Protein AF-0000000071925467 (afdb_homodimer)

Structure (mmCIF, N/CA/C/O backbone):
data_AF-0000000071925467-model_v1
#
loop_
_entity.id
_entity.type
_entity.pdbx_description
1 polymer 'Protein SlyX homolog'
#
loop_
_atom_site.group_PDB
_atom_site.id
_atom_site.type_symbol
_atom_site.label_atom_id
_atom_site.label_alt_id
_atom_site.label_comp_id
_atom_site.label_asym_id
_atom_site.label_entity_id
_atom_site.label_seq_id
_atom_site.pdbx_PDB_ins_code
_atom_site.Cartn_x
_atom_site.Cartn_y
_atom_site.Cartn_z
_atom_site.occupancy
_atom_site.B_iso_or_equiv
_atom_site.auth_seq_id
_atom_site.auth_comp_id
_atom_site.auth_asym_id
_atom_site.auth_atom_id
_atom_site.pdbx_PDB_mo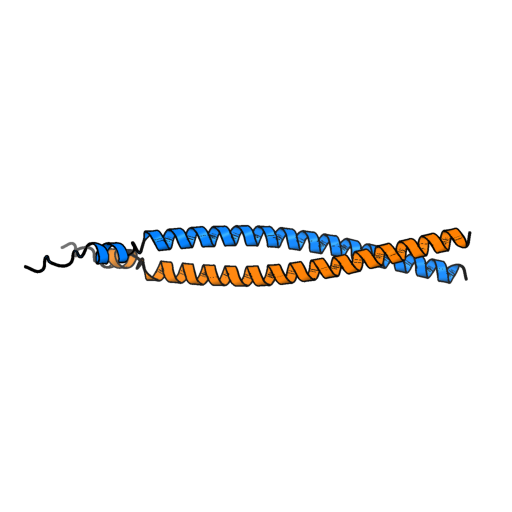del_num
ATOM 1 N N . MET A 1 1 ? -0.005 -38.406 -26.703 1 64.56 1 MET A N 1
ATOM 2 C CA . MET A 1 1 ? -0.489 -38.25 -25.328 1 64.56 1 MET A CA 1
ATOM 3 C C . MET A 1 1 ? 0.599 -37.656 -24.438 1 64.56 1 MET A C 1
ATOM 5 O O . MET A 1 1 ? 0.356 -36.688 -23.719 1 64.56 1 MET A O 1
ATOM 9 N N . SER A 1 2 ? 1.907 -37.938 -24.75 1 84.75 2 SER A N 1
ATOM 10 C CA . SER A 1 2 ? 3.037 -37.562 -23.922 1 84.75 2 SER A CA 1
ATOM 11 C C . SER A 1 2 ? 3.42 -36.094 -24.141 1 84.75 2 SER A C 1
ATOM 13 O O . SER A 1 2 ? 3.688 -35.344 -23.188 1 84.75 2 SER A O 1
ATOM 15 N N . GLN A 1 3 ? 3.229 -35.656 -25.453 1 87.44 3 GLN A N 1
ATOM 16 C CA . GLN A 1 3 ? 3.623 -34.281 -25.797 1 87.44 3 GLN A CA 1
ATOM 17 C C . GLN A 1 3 ? 2.633 -33.25 -25.234 1 87.44 3 GLN A C 1
ATOM 19 O O . GLN A 1 3 ? 3.031 -32.219 -24.719 1 87.44 3 GLN A O 1
ATOM 24 N N . GLN A 1 4 ? 1.37 -33.625 -25.281 1 87.94 4 GLN A N 1
ATOM 25 C CA . GLN A 1 4 ? 0.311 -32.75 -24.781 1 87.94 4 GLN A CA 1
ATOM 26 C C . GLN A 1 4 ? 0.436 -32.562 -23.266 1 87.94 4 GLN A C 1
ATOM 28 O O . GLN A 1 4 ? 0.252 -31.438 -22.781 1 87.94 4 GLN A O 1
ATOM 33 N N . LEU A 1 5 ? 0.732 -33.562 -22.562 1 87.62 5 LEU A N 1
ATOM 34 C CA . LEU A 1 5 ? 0.89 -33.5 -21.109 1 87.62 5 LEU A CA 1
ATOM 35 C C . LEU A 1 5 ? 2.098 -32.656 -20.734 1 87.62 5 LEU A C 1
ATOM 37 O O . LEU A 1 5 ? 2.041 -31.891 -19.766 1 87.62 5 LEU A O 1
ATOM 41 N N . ASN A 1 6 ? 3.109 -32.875 -21.5 1 89.62 6 ASN A N 1
ATOM 42 C CA . ASN A 1 6 ? 4.316 -32.094 -21.266 1 89.62 6 ASN A CA 1
ATOM 43 C C . ASN A 1 6 ? 4.074 -30.594 -21.516 1 89.62 6 ASN A C 1
ATOM 45 O O . ASN A 1 6 ? 4.586 -29.75 -20.781 1 89.62 6 ASN A O 1
ATOM 49 N N . ASP A 1 7 ? 3.332 -30.312 -22.531 1 93.06 7 ASP A N 1
ATOM 50 C CA . ASP A 1 7 ? 2.982 -28.922 -22.844 1 93.06 7 ASP A CA 1
ATOM 51 C C . ASP A 1 7 ? 2.156 -28.297 -21.719 1 93.06 7 ASP A C 1
ATOM 53 O O . ASP A 1 7 ? 2.357 -27.141 -21.375 1 93.06 7 ASP A O 1
ATOM 57 N N . ARG A 1 8 ? 1.246 -29.047 -21.203 1 93.44 8 ARG A N 1
ATOM 58 C CA . ARG A 1 8 ? 0.403 -28.578 -20.109 1 93.44 8 ARG A CA 1
ATOM 59 C C . ARG A 1 8 ? 1.232 -28.312 -18.859 1 93.44 8 ARG A C 1
ATOM 61 O O . ARG A 1 8 ? 1.016 -27.312 -18.172 1 93.44 8 ARG A O 1
ATOM 68 N N . LEU A 1 9 ? 2.137 -29.172 -18.609 1 93.94 9 LEU A N 1
ATOM 69 C CA . LEU A 1 9 ? 3.033 -29.031 -17.469 1 93.94 9 LEU A CA 1
ATOM 70 C C . LEU A 1 9 ? 3.873 -27.766 -17.594 1 93.94 9 LEU A C 1
ATOM 72 O O . LEU A 1 9 ? 4.02 -27 -16.641 1 93.94 9 LEU A O 1
ATOM 76 N N . GLU A 1 10 ? 4.41 -27.531 -18.734 1 95.12 10 GLU A N 1
ATOM 77 C CA . GLU A 1 10 ? 5.234 -26.359 -19.016 1 95.12 10 GLU A CA 1
ATOM 78 C C . GLU A 1 10 ? 4.434 -25.078 -18.859 1 95.12 10 GLU A C 1
ATOM 80 O O . GLU A 1 10 ? 4.93 -24.094 -18.297 1 95.12 10 GLU A O 1
ATOM 85 N N . THR A 1 11 ? 3.25 -25.203 -19.297 1 97.19 11 THR A N 1
ATOM 86 C CA . THR A 1 11 ? 2.369 -24.047 -19.188 1 97.19 11 THR A CA 1
ATOM 87 C C . THR A 1 11 ? 2.064 -23.719 -17.734 1 97.19 11 THR A C 1
ATOM 89 O O . THR A 1 11 ? 2.15 -22.562 -17.312 1 97.19 11 THR A O 1
ATOM 92 N N . LEU A 1 12 ? 1.716 -24.734 -16.938 1 97.75 12 LEU A N 1
ATOM 93 C CA . LEU A 1 12 ? 1.417 -24.547 -15.523 1 97.75 12 LEU A CA 1
ATOM 94 C C . LEU A 1 12 ? 2.629 -24 -14.773 1 97.75 12 LEU A C 1
ATOM 96 O O . LEU A 1 12 ? 2.492 -23.125 -13.922 1 97.75 12 LEU A O 1
ATOM 100 N N . GLU A 1 13 ? 3.756 -24.469 -15.078 1 97.81 13 GLU A N 1
ATOM 101 C CA . GLU A 1 13 ? 4.988 -24.016 -14.438 1 97.81 13 GLU A CA 1
ATOM 102 C C . GLU A 1 13 ? 5.273 -22.547 -14.758 1 97.81 13 GLU A C 1
ATOM 104 O O . GLU A 1 13 ? 5.676 -21.781 -13.875 1 97.81 13 GLU A O 1
ATOM 109 N N . SER A 1 14 ? 5.082 -22.172 -15.969 1 98.5 14 SER A N 1
ATOM 110 C CA . SER A 1 14 ? 5.289 -20.797 -16.391 1 98.5 14 SER A CA 1
ATOM 111 C C . SER A 1 14 ? 4.309 -19.859 -15.695 1 98.5 14 SER A C 1
ATOM 113 O O . SER A 1 14 ? 4.703 -18.812 -15.18 1 98.5 14 SER A O 1
ATOM 115 N N . ARG A 1 15 ? 3.029 -20.25 -15.648 1 98.56 15 ARG A N 1
ATOM 116 C CA . ARG A 1 15 ? 2.004 -19.453 -14.992 1 98.56 15 ARG A CA 1
ATOM 117 C C . ARG A 1 15 ? 2.297 -19.297 -13.508 1 98.56 15 ARG A C 1
ATOM 119 O O . ARG A 1 15 ? 2.107 -18.219 -12.938 1 98.56 15 ARG A O 1
ATOM 126 N N . LEU A 1 16 ? 2.723 -20.312 -12.945 1 98.62 16 LEU A N 1
ATOM 127 C CA . LEU A 1 16 ? 3.068 -20.281 -11.523 1 98.62 16 LEU A CA 1
ATOM 128 C C . LEU A 1 16 ? 4.254 -19.359 -11.281 1 98.62 16 LEU A C 1
ATOM 130 O O . LEU A 1 16 ? 4.242 -18.562 -10.336 1 98.62 16 LEU A O 1
ATOM 134 N N . ALA A 1 17 ? 5.25 -19.469 -12.109 1 98.69 17 ALA A N 1
ATOM 135 C CA . ALA A 1 17 ? 6.422 -18.609 -11.977 1 98.69 17 ALA A CA 1
ATOM 136 C C . ALA A 1 17 ? 6.039 -17.125 -12.07 1 98.69 17 ALA A C 1
ATOM 138 O O . ALA A 1 17 ? 6.512 -16.312 -11.281 1 98.69 17 ALA A O 1
ATOM 139 N N . PHE A 1 18 ? 5.238 -16.828 -12.969 1 98.75 18 PHE A N 1
ATOM 140 C CA . PHE A 1 18 ? 4.781 -15.453 -13.156 1 98.75 18 PHE A CA 1
ATOM 141 C C . PHE A 1 18 ? 3.982 -14.984 -11.945 1 98.75 18 PHE A C 1
ATOM 143 O O . PHE A 1 18 ? 4.18 -13.867 -11.453 1 98.75 18 PHE A O 1
ATOM 150 N N . ALA A 1 19 ? 3.098 -15.805 -11.484 1 98.75 19 ALA A N 1
ATOM 151 C CA . ALA A 1 19 ? 2.268 -15.469 -10.328 1 98.75 19 ALA A CA 1
ATOM 152 C C . ALA A 1 1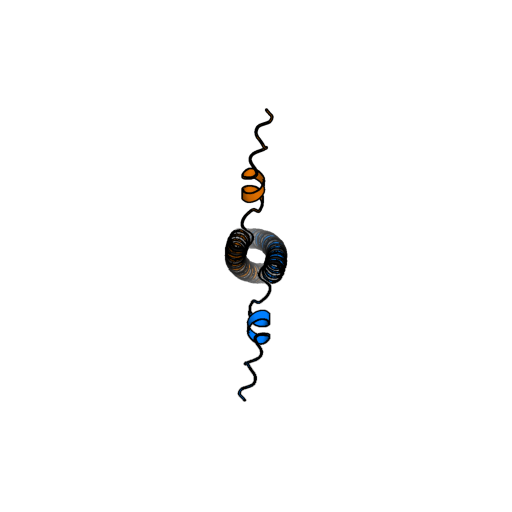9 ? 3.121 -15.25 -9.086 1 98.75 19 ALA A C 1
ATOM 154 O O . ALA A 1 19 ? 2.895 -14.297 -8.336 1 98.75 19 ALA A O 1
ATOM 155 N N . GLU A 1 20 ? 4.086 -16.031 -8.938 1 98.62 20 GLU A N 1
ATOM 156 C CA . GLU A 1 20 ? 4.969 -15.914 -7.781 1 98.62 20 GLU A CA 1
ATOM 157 C C . GLU A 1 20 ? 5.812 -14.648 -7.863 1 98.62 20 GLU A C 1
ATOM 159 O O . GLU A 1 20 ? 6.059 -13.992 -6.848 1 98.62 20 GLU A O 1
ATOM 164 N N . TYR A 1 21 ? 6.227 -14.328 -9 1 98.88 21 TYR A N 1
ATOM 165 C CA . TYR A 1 21 ? 6.934 -13.07 -9.219 1 98.88 21 TYR A CA 1
ATOM 166 C C . TYR A 1 21 ? 6.039 -11.883 -8.898 1 98.88 21 TYR A C 1
ATOM 168 O O . TYR A 1 21 ? 6.48 -10.922 -8.258 1 98.88 21 TYR A O 1
ATOM 176 N N . THR A 1 22 ? 4.832 -11.93 -9.344 1 98.88 22 THR A N 1
ATOM 177 C CA . THR A 1 22 ? 3.859 -10.867 -9.094 1 98.88 22 THR A CA 1
ATOM 178 C C . THR A 1 22 ? 3.604 -10.711 -7.602 1 98.88 22 THR A C 1
ATOM 180 O O . THR A 1 22 ? 3.502 -9.586 -7.098 1 98.88 22 THR A O 1
ATOM 183 N N . VAL A 1 23 ? 3.436 -11.844 -6.918 1 98.88 23 VAL A N 1
ATOM 184 C CA . VAL A 1 23 ? 3.26 -11.828 -5.473 1 98.88 23 VAL A CA 1
ATOM 185 C C . VAL A 1 23 ? 4.41 -11.062 -4.816 1 98.88 23 VAL A C 1
ATOM 187 O O . VAL A 1 23 ? 4.188 -10.227 -3.939 1 98.88 23 VAL A O 1
ATOM 190 N N . GLU A 1 24 ? 5.602 -11.297 -5.273 1 98.75 24 GLU A N 1
ATOM 191 C CA . GLU A 1 24 ? 6.777 -10.625 -4.727 1 98.75 24 GLU A CA 1
ATOM 192 C C . GLU A 1 24 ? 6.727 -9.125 -4.984 1 98.75 24 GLU A C 1
ATOM 194 O O . GLU A 1 24 ? 6.988 -8.328 -4.082 1 98.75 24 GLU A O 1
ATOM 199 N N . GLN A 1 25 ? 6.375 -8.766 -6.109 1 98.88 25 GLN A N 1
ATOM 200 C CA . GLN A 1 25 ? 6.281 -7.352 -6.473 1 98.88 25 GLN A CA 1
ATOM 201 C C . GLN A 1 25 ? 5.215 -6.641 -5.641 1 98.88 25 GLN A C 1
ATOM 203 O O . GLN A 1 25 ? 5.441 -5.539 -5.141 1 98.88 25 GLN A O 1
ATOM 208 N N . LEU A 1 26 ? 4.141 -7.297 -5.527 1 98.88 26 LEU A N 1
ATOM 209 C CA . LEU A 1 26 ? 3.045 -6.715 -4.766 1 98.88 26 LEU A CA 1
ATOM 210 C C . LEU A 1 26 ? 3.4 -6.625 -3.285 1 98.88 26 LEU A C 1
ATOM 212 O O . LEU A 1 26 ? 3.039 -5.656 -2.613 1 98.88 26 LEU A O 1
ATOM 216 N N . ASN A 1 27 ? 4.074 -7.598 -2.812 1 98.88 27 ASN A N 1
ATOM 217 C CA . ASN A 1 27 ? 4.559 -7.547 -1.437 1 98.88 27 ASN A CA 1
ATOM 218 C C . ASN A 1 27 ? 5.484 -6.359 -1.21 1 98.88 27 ASN A C 1
ATOM 220 O O . ASN A 1 27 ? 5.387 -5.672 -0.191 1 98.88 27 ASN A O 1
ATOM 224 N N . ASP A 1 28 ? 6.355 -6.094 -2.072 1 98.88 28 ASP A N 1
ATOM 225 C CA . ASP A 1 28 ? 7.25 -4.941 -2.006 1 98.88 28 ASP A CA 1
ATOM 226 C C . ASP A 1 28 ? 6.461 -3.633 -2 1 98.88 28 ASP A C 1
ATOM 228 O O . ASP A 1 28 ? 6.781 -2.711 -1.247 1 98.88 28 ASP A O 1
ATOM 232 N N . GLU A 1 29 ? 5.48 -3.568 -2.812 1 98.88 29 GLU A N 1
ATOM 233 C CA . GLU A 1 29 ? 4.637 -2.381 -2.908 1 98.88 29 GLU A CA 1
ATOM 234 C C . GLU A 1 29 ? 3.871 -2.141 -1.609 1 98.88 29 GLU A C 1
ATOM 236 O O . GLU A 1 29 ? 3.811 -1.012 -1.119 1 98.88 29 GLU A O 1
ATOM 241 N N . VAL A 1 30 ? 3.305 -3.178 -1.056 1 98.94 30 VAL A N 1
ATOM 242 C CA . VAL A 1 30 ? 2.58 -3.086 0.207 1 98.94 30 VAL A CA 1
ATOM 243 C C . VAL A 1 30 ? 3.508 -2.564 1.301 1 98.94 30 VAL A C 1
ATOM 245 O O . VAL A 1 30 ? 3.119 -1.705 2.096 1 98.94 30 VAL A O 1
ATOM 248 N N . THR A 1 31 ? 4.711 -3.037 1.308 1 98.88 31 THR A N 1
ATOM 249 C CA . THR A 1 31 ? 5.695 -2.633 2.305 1 98.88 31 THR A CA 1
ATOM 250 C C . THR A 1 31 ? 6.074 -1.165 2.125 1 98.88 31 THR A C 1
ATOM 252 O O . THR A 1 31 ? 6.133 -0.409 3.096 1 98.88 31 THR A O 1
ATOM 255 N N . THR A 1 32 ? 6.297 -0.763 0.921 1 98.88 32 THR A N 1
ATOM 256 C CA . THR A 1 32 ? 6.676 0.608 0.598 1 98.88 32 THR A CA 1
ATOM 257 C C . THR A 1 32 ? 5.559 1.578 0.969 1 98.88 32 THR A C 1
ATOM 259 O O . THR A 1 32 ? 5.801 2.584 1.64 1 98.88 32 THR A O 1
ATOM 262 N N . GLN A 1 33 ? 4.371 1.2 0.572 1 98.88 33 GLN A N 1
ATOM 263 C CA . GLN A 1 33 ? 3.223 2.035 0.908 1 98.88 33 GLN A CA 1
ATOM 264 C C . GLN A 1 33 ? 3 2.082 2.418 1 98.88 33 GLN A C 1
ATOM 266 O O . GLN A 1 33 ? 2.645 3.127 2.965 1 98.88 33 GLN A O 1
ATOM 271 N N . GLY A 1 34 ? 3.213 0.964 3.049 1 98.88 34 GLY A N 1
ATOM 272 C CA . GLY A 1 34 ? 3.115 0.927 4.5 1 98.88 34 GLY A CA 1
ATOM 273 C C . GLY A 1 34 ? 4.062 1.894 5.188 1 98.88 34 GLY A C 1
ATOM 274 O O . GLY A 1 34 ? 3.674 2.586 6.129 1 98.88 34 GLY A O 1
ATOM 275 N N . ARG A 1 35 ? 5.234 2.023 4.723 1 98.88 35 ARG A N 1
ATOM 276 C CA . ARG A 1 35 ? 6.219 2.953 5.266 1 98.88 35 ARG A CA 1
ATOM 277 C C . ARG A 1 35 ? 5.805 4.398 5.02 1 98.88 35 ARG A C 1
ATOM 279 O O . ARG A 1 35 ? 5.957 5.254 5.895 1 98.88 35 ARG A O 1
ATOM 286 N N . GLU A 1 36 ? 5.316 4.59 3.861 1 98.88 36 GLU A N 1
ATOM 287 C CA . GLU A 1 36 ? 4.848 5.93 3.52 1 98.88 36 GLU A CA 1
ATOM 288 C C . GLU A 1 36 ? 3.674 6.348 4.402 1 98.88 36 GLU A C 1
ATOM 290 O O . GLU A 1 36 ? 3.6 7.492 4.848 1 98.88 36 GLU A O 1
ATOM 295 N N . LEU A 1 37 ? 2.787 5.465 4.617 1 98.88 37 LEU A N 1
ATOM 296 C CA . LEU A 1 37 ? 1.642 5.711 5.488 1 98.88 37 LEU A CA 1
ATOM 297 C C . LEU A 1 37 ? 2.1 6.109 6.887 1 98.88 37 LEU A C 1
ATOM 299 O O . LEU A 1 37 ? 1.603 7.09 7.449 1 98.88 37 LEU A O 1
ATOM 303 N N . ASP A 1 38 ? 3.08 5.383 7.336 1 98.81 38 ASP A N 1
ATOM 304 C CA . ASP A 1 38 ? 3.609 5.668 8.664 1 98.81 38 ASP A CA 1
ATOM 305 C C . ASP A 1 38 ? 4.223 7.066 8.727 1 98.81 38 ASP A C 1
ATOM 307 O O . ASP A 1 38 ? 4.016 7.801 9.688 1 98.81 38 ASP A O 1
ATOM 311 N N . ARG A 1 39 ? 4.91 7.398 7.738 1 98.88 39 ARG A N 1
ATOM 312 C CA . ARG A 1 39 ? 5.562 8.703 7.656 1 98.88 39 ARG A CA 1
ATOM 313 C C . ARG A 1 39 ? 4.531 9.828 7.625 1 98.88 39 ARG A C 1
ATOM 315 O O . ARG A 1 39 ? 4.68 10.828 8.328 1 98.88 39 ARG A O 1
ATOM 322 N N . LEU A 1 40 ? 3.52 9.648 6.895 1 98.88 40 LEU A N 1
ATOM 323 C CA . LEU A 1 40 ? 2.504 10.68 6.746 1 98.88 40 LEU A CA 1
ATOM 324 C C . LEU A 1 40 ? 1.696 10.836 8.031 1 98.88 40 LEU A C 1
ATOM 326 O O . LEU A 1 40 ? 1.338 11.953 8.414 1 98.88 40 LEU A O 1
ATOM 330 N N . LYS A 1 41 ? 1.457 9.758 8.703 1 98.88 41 LYS A N 1
ATOM 331 C CA . LYS A 1 41 ? 0.752 9.812 9.977 1 98.88 41 LYS A CA 1
ATOM 332 C C . LYS A 1 41 ? 1.559 10.586 11.023 1 98.88 41 LYS A C 1
ATOM 334 O O . LYS A 1 41 ? 0.999 11.367 11.789 1 98.88 41 LYS A O 1
ATOM 339 N N . HIS A 1 42 ? 2.818 10.383 10.984 1 98.81 42 HIS A N 1
ATOM 340 C CA . HIS A 1 42 ? 3.703 11.125 11.883 1 98.81 42 HIS A CA 1
ATOM 341 C C . HIS A 1 42 ? 3.703 12.609 11.547 1 98.81 42 HIS A C 1
ATOM 343 O O . HIS A 1 42 ? 3.639 13.453 12.453 1 98.81 42 HIS A O 1
ATOM 349 N N . GLN A 1 43 ? 3.74 12.898 10.312 1 98.81 43 GLN A N 1
ATOM 350 C CA . GLN A 1 43 ? 3.717 14.289 9.859 1 98.81 43 GLN A CA 1
ATOM 351 C C . GLN A 1 43 ? 2.422 14.984 10.281 1 98.81 43 GLN A C 1
ATOM 353 O O . GLN A 1 43 ? 2.441 16.141 10.711 1 98.81 43 GLN A O 1
ATOM 358 N N . ILE A 1 44 ? 1.352 14.297 10.148 1 98.81 44 ILE A N 1
ATOM 359 C CA . ILE A 1 44 ? 0.057 14.844 10.547 1 98.81 44 ILE A CA 1
ATOM 360 C C . ILE A 1 44 ? 0.064 15.156 12.039 1 98.81 44 ILE A C 1
ATOM 362 O O . ILE A 1 44 ? -0.375 16.234 12.461 1 98.81 44 ILE A O 1
ATOM 366 N N . GLN A 1 45 ? 0.646 14.258 12.758 1 98.62 45 GLN A N 1
ATOM 367 C CA . GLN A 1 45 ? 0.713 14.461 14.203 1 98.62 45 GLN A CA 1
ATOM 368 C C . GLN A 1 45 ? 1.547 15.688 14.547 1 98.62 45 GLN A C 1
ATOM 370 O O . GLN A 1 45 ? 1.167 16.484 15.414 1 98.62 45 GLN A O 1
ATOM 375 N N . LEU A 1 46 ? 2.615 15.875 13.914 1 98.38 46 LEU A N 1
ATOM 376 C CA . LEU A 1 46 ? 3.469 17.031 14.125 1 98.38 46 LEU A CA 1
ATOM 377 C C . LEU A 1 46 ? 2.73 18.328 13.773 1 98.38 46 LEU A C 1
ATOM 379 O O . LEU A 1 46 ? 2.826 19.312 14.5 1 98.38 46 LEU A O 1
ATOM 383 N N . LEU A 1 47 ? 1.94 18.312 12.742 1 97.56 47 LEU A N 1
ATOM 384 C CA . LEU A 1 47 ? 1.194 19.484 12.297 1 97.56 47 LEU A CA 1
ATOM 385 C C . LEU A 1 47 ? 0.063 19.797 13.273 1 97.56 47 LEU A C 1
ATOM 387 O O . LEU A 1 47 ? -0.193 20.969 13.57 1 97.56 47 LEU A O 1
ATOM 391 N N . VAL A 1 48 ? -0.517 18.734 13.695 1 96.69 48 VAL A N 1
ATOM 392 C CA . VAL A 1 48 ? -1.59 18.906 14.664 1 96.69 48 VAL A CA 1
ATOM 393 C C . VAL A 1 48 ? -1.029 19.516 15.953 1 96.69 48 VAL A C 1
ATOM 395 O O . VAL A 1 48 ? -1.6 20.469 16.5 1 96.69 48 VAL A O 1
ATOM 398 N N . ASP A 1 49 ? 0.104 19.078 16.422 1 95.88 49 ASP A N 1
ATOM 399 C CA . ASP A 1 49 ? 0.77 19.578 17.609 1 95.88 49 ASP A CA 1
ATOM 400 C C . ASP A 1 49 ? 1.161 21.047 17.453 1 95.88 49 ASP A C 1
ATOM 402 O O . ASP A 1 49 ? 0.972 21.859 18.359 1 95.88 49 ASP A O 1
ATOM 406 N N . LYS A 1 50 ? 1.635 21.391 16.328 1 94.94 50 LYS A N 1
ATOM 407 C CA . LYS A 1 50 ? 2.025 22.766 16.031 1 94.94 50 LYS A CA 1
ATOM 408 C C . LYS A 1 50 ? 0.812 23.688 16.016 1 94.94 50 LYS A C 1
ATOM 410 O O . LYS A 1 50 ? 0.856 24.781 16.562 1 94.94 50 LYS A O 1
ATOM 415 N N . LEU A 1 51 ? -0.216 23.281 15.406 1 90.81 51 LEU A N 1
ATOM 416 C CA . LEU A 1 51 ? -1.443 24.078 15.336 1 90.81 51 LEU A CA 1
ATOM 417 C C . LEU A 1 51 ? -2.016 24.312 16.734 1 90.81 51 LEU A C 1
ATOM 419 O O . LEU A 1 51 ? -2.49 25.406 17.031 1 90.81 51 LEU A O 1
ATOM 423 N N . GLN A 1 52 ? -1.908 23.344 17.531 1 89.75 52 GLN A N 1
ATOM 424 C CA . GLN A 1 52 ? -2.41 23.453 18.906 1 89.75 52 GLN A CA 1
ATOM 425 C C . GLN A 1 52 ? -1.561 24.406 19.734 1 89.75 52 GLN A C 1
ATOM 427 O O . GLN A 1 52 ? -2.07 25.078 20.641 1 89.75 52 GLN A O 1
ATOM 432 N N . SER A 1 53 ? -0.296 24.625 19.406 1 87.56 53 SER A N 1
ATOM 433 C CA . SER A 1 53 ? 0.622 25.484 20.141 1 87.56 53 SER A CA 1
ATOM 434 C C . SER A 1 53 ? 0.429 26.953 19.766 1 87.56 53 SER A C 1
ATOM 436 O O . SER A 1 53 ? 0.652 27.844 20.578 1 87.56 53 SER A O 1
ATOM 438 N N . VAL A 1 54 ? 0.098 27.406 18.562 1 82 54 VAL A N 1
ATOM 439 C CA . VAL A 1 54 ? -0.079 28.766 18.078 1 82 54 VAL A CA 1
ATOM 440 C C . VAL A 1 54 ? -1.483 29.266 18.422 1 82 54 VAL A C 1
ATOM 442 O O . VAL A 1 54 ? -1.715 30.469 18.547 1 82 54 VAL A O 1
ATOM 445 N N . GLN A 1 55 ? -2.434 28.641 18.359 1 65.75 55 GLN A N 1
ATOM 446 C CA . GLN A 1 55 ? -3.785 29.031 18.734 1 65.75 55 GLN A CA 1
ATOM 447 C C . GLN A 1 55 ? -4.09 28.609 20.172 1 65.75 55 GLN A C 1
ATOM 449 O O . GLN A 1 55 ? -4.805 27.641 20.406 1 65.75 55 GLN A O 1
ATOM 454 N N . PRO A 1 56 ? -3.273 29.219 21.109 1 58.34 56 PRO A N 1
ATOM 455 C CA . PRO A 1 56 ? -3.643 28.797 22.469 1 58.34 56 PRO A CA 1
ATOM 456 C C . PRO A 1 56 ? -5.148 28.844 22.703 1 58.34 56 PRO A C 1
ATOM 458 O O . PRO A 1 56 ? -5.855 29.625 22.062 1 58.34 56 PRO A O 1
ATOM 461 N N . SER A 1 57 ? -5.781 27.812 22.953 1 55.47 57 SER A N 1
ATOM 462 C CA . SER A 1 57 ? -7.199 27.719 23.281 1 55.47 57 SER A CA 1
ATOM 463 C C . SER A 1 57 ? -7.719 29.016 23.891 1 55.47 57 SER A C 1
ATOM 465 O O . SER A 1 57 ? -7.188 29.484 24.891 1 55.47 57 SER A O 1
ATOM 467 N N . GLN A 1 58 ? -8.219 30.016 23.125 1 49.25 58 GLN A N 1
ATOM 468 C CA . GLN A 1 58 ? -9.148 31 23.656 1 49.25 58 GLN A CA 1
ATOM 469 C C . GLN A 1 58 ? -10.094 30.375 24.672 1 49.25 58 GLN A C 1
ATOM 471 O O . GLN A 1 58 ? -10.938 31.047 25.266 1 49.25 58 GLN A O 1
ATOM 476 N N . ILE A 1 59 ? -10.219 29.156 24.781 1 49.16 59 ILE A N 1
ATOM 477 C CA . ILE A 1 59 ? -11.117 28.594 25.781 1 49.16 59 ILE A CA 1
ATOM 478 C C . ILE A 1 59 ? -10.578 28.891 27.172 1 49.16 59 ILE A C 1
ATOM 480 O O . ILE A 1 59 ? -11.352 29.062 28.125 1 49.16 59 ILE A O 1
ATOM 484 N N . ALA A 1 60 ? -9.344 28.891 27.422 1 49.75 60 ALA A N 1
ATOM 485 C CA . ALA A 1 60 ? -8.859 29.281 28.734 1 49.75 60 ALA A CA 1
ATOM 486 C C . ALA A 1 60 ? -9.062 30.781 28.984 1 49.75 60 ALA A C 1
ATOM 488 O O . ALA A 1 60 ? -9.242 31.203 30.125 1 49.75 60 ALA A O 1
ATOM 489 N N . SER A 1 61 ? -9.07 31.547 28.031 1 48.94 61 SER A N 1
ATOM 490 C CA . SER A 1 61 ? -9.312 32.969 28.266 1 48.94 61 SER A CA 1
ATOM 491 C C . SER A 1 61 ? -10.773 33.219 28.609 1 48.94 61 SER A C 1
ATOM 493 O O . SER A 1 61 ? -11.094 34.188 29.297 1 48.94 61 SER A O 1
ATOM 495 N N . MET A 1 62 ? -11.719 32.469 27.969 1 49.22 62 MET A N 1
ATOM 496 C CA . MET A 1 62 ? -13.109 32.719 28.344 1 49.22 62 MET A CA 1
ATOM 497 C C . MET A 1 62 ? -13.398 32.156 29.734 1 49.22 62 MET A C 1
ATOM 499 O O . MET A 1 62 ? -14.406 32.5 30.359 1 49.22 62 MET A O 1
ATOM 503 N N . ALA A 1 63 ? -12.727 31.109 30.156 1 50.25 63 ALA A N 1
ATOM 504 C CA . ALA A 1 63 ? -12.969 30.594 31.516 1 50.25 63 ALA A CA 1
ATOM 505 C C . ALA A 1 63 ? -12.445 31.562 32.562 1 50.25 63 ALA A C 1
ATOM 507 O O . ALA A 1 63 ? -12.891 31.547 33.719 1 50.25 63 ALA A O 1
ATOM 508 N N . GLU A 1 64 ? -11.398 32.219 32.219 1 49.22 64 GLU A N 1
ATOM 509 C CA . GLU A 1 64 ? -10.891 33.156 33.219 1 49.22 64 GLU A CA 1
ATOM 510 C C . GLU A 1 64 ? -11.797 34.375 33.312 1 49.22 64 GLU A C 1
ATOM 512 O O . GLU A 1 64 ? -11.562 35.281 34.125 1 49.22 64 GLU A O 1
ATOM 517 N N . GLU A 1 65 ? -12.648 34.469 32.312 1 50.44 65 GLU A N 1
ATOM 518 C CA . GLU A 1 65 ? -13.555 35.594 32.625 1 50.44 65 GLU A CA 1
ATOM 519 C C . GLU A 1 65 ? -14.508 35.188 33.781 1 50.44 65 GLU A C 1
ATOM 521 O O . GLU A 1 65 ? -15.359 34.312 33.594 1 50.44 65 GLU A O 1
ATOM 526 N N . THR A 1 66 ? -14.008 35.094 35 1 53.28 66 THR A N 1
ATOM 527 C CA . THR A 1 66 ? -14.758 34.969 36.219 1 53.28 66 THR A CA 1
ATOM 528 C C . THR A 1 66 ? -16.031 35.812 36.188 1 53.28 66 THR A C 1
ATOM 530 O O . THR A 1 66 ? -15.977 37 35.875 1 53.28 66 THR A O 1
ATOM 533 N N . PRO A 1 67 ? -17.188 35.25 36.062 1 54.12 67 PRO A N 1
ATOM 534 C CA . PRO A 1 67 ? -18.406 36.062 36.156 1 54.12 67 PRO A CA 1
ATOM 535 C C . PRO A 1 67 ? -18.344 37.062 37.312 1 54.12 67 PRO A C 1
ATOM 537 O O . PRO A 1 67 ? -17.672 36.812 38.312 1 54.12 67 PRO A O 1
ATOM 540 N N . PRO A 1 68 ? -18.5 38.406 36.969 1 51.72 68 PRO A N 1
ATOM 541 C CA . PRO A 1 68 ? -18.469 39.375 38.062 1 51.72 68 PRO A CA 1
ATOM 542 C C . PRO A 1 68 ? -19.328 38.969 39.25 1 51.72 68 PRO A C 1
ATOM 544 O O . PRO A 1 68 ? -20.297 38.219 39.094 1 51.72 68 PRO A O 1
ATOM 547 N N . PRO A 1 69 ? -18.828 38.906 40.406 1 47.12 69 PRO A N 1
ATOM 548 C CA . PRO A 1 69 ? -19.578 38.562 41.625 1 47.12 69 PRO A CA 1
ATOM 549 C C . PRO A 1 69 ? -20.891 39.312 41.75 1 47.12 69 PRO A C 1
ATOM 551 O O . PRO A 1 69 ? -20.984 40.5 41.344 1 47.12 69 PRO A O 1
ATOM 554 N N . HIS A 1 70 ? -21.922 38.719 41.25 1 56.19 70 HIS A N 1
ATOM 555 C CA . HIS A 1 70 ? -23.203 39.375 41.438 1 56.19 70 HIS A CA 1
ATOM 556 C C . HIS A 1 70 ? -23.391 39.812 42.906 1 56.19 70 HIS A C 1
ATOM 558 O O . HIS A 1 70 ? -23.375 39 43.812 1 56.19 70 HIS A O 1
ATOM 564 N N . TYR A 1 71 ? -23.219 41.062 43.406 1 38.97 71 TYR A N 1
ATOM 565 C CA . TYR A 1 71 ? -23.734 41.594 44.656 1 38.97 71 TYR A CA 1
ATOM 566 C C . TYR A 1 71 ? -25.25 41.75 44.594 1 38.97 71 TYR A C 1
ATOM 568 O O . TYR A 1 71 ? -25.812 41.969 43.531 1 38.97 71 TYR A O 1
ATOM 576 N N . MET B 1 1 ? 4.305 -44.5 -14.008 1 64.25 1 MET B N 1
ATOM 577 C CA . MET B 1 1 ? 4.711 -43.25 -14.664 1 64.25 1 MET B CA 1
ATOM 578 C C . MET B 1 1 ? 3.537 -42.281 -14.781 1 64.25 1 MET B C 1
ATOM 580 O O . MET B 1 1 ? 3.666 -41.125 -14.445 1 64.25 1 MET B O 1
ATOM 584 N N . SER B 1 2 ? 2.26 -42.812 -14.867 1 84.75 2 SER B N 1
ATOM 585 C CA . SER B 1 2 ? 1.062 -42.031 -15.117 1 84.75 2 SER B CA 1
ATOM 586 C C . SER B 1 2 ? 0.569 -41.375 -13.836 1 84.75 2 SER B C 1
ATOM 588 O O . SER B 1 2 ? 0.204 -40.188 -13.844 1 84.75 2 SER B O 1
ATOM 590 N N . GLN B 1 3 ? 0.775 -42.094 -12.68 1 87.25 3 GLN B N 1
ATOM 591 C CA . GLN B 1 3 ? 0.282 -41.594 -11.414 1 87.25 3 GLN B CA 1
ATOM 592 C C . GLN B 1 3 ? 1.165 -40.438 -10.898 1 87.25 3 GLN B C 1
ATOM 594 O O . GLN B 1 3 ? 0.662 -39.438 -10.398 1 87.25 3 GLN B O 1
ATOM 599 N N . GLN B 1 4 ? 2.449 -40.594 -11.117 1 88.06 4 GLN B N 1
ATOM 600 C CA . GLN B 1 4 ? 3.412 -39.594 -10.68 1 88.06 4 GLN B CA 1
ATOM 601 C C . GLN B 1 4 ? 3.215 -38.281 -11.422 1 88.06 4 GLN B C 1
ATOM 603 O O . GLN B 1 4 ? 3.283 -37.219 -10.828 1 88.06 4 GLN B O 1
ATOM 608 N N . LEU B 1 5 ? 2.984 -38.375 -12.68 1 87.62 5 LEU B N 1
ATOM 609 C CA . LEU B 1 5 ? 2.768 -37.188 -13.516 1 87.62 5 LEU B CA 1
ATOM 610 C C . LEU B 1 5 ? 1.481 -36.469 -13.125 1 87.62 5 LEU B C 1
ATOM 612 O O . LEU B 1 5 ? 1.438 -35.25 -13.102 1 87.62 5 LEU B O 1
ATOM 616 N N . ASN B 1 6 ? 0.516 -37.281 -12.859 1 89.69 6 ASN B N 1
ATOM 617 C CA . ASN B 1 6 ? -0.761 -36.719 -12.43 1 89.69 6 ASN B CA 1
ATOM 618 C C . ASN B 1 6 ? -0.631 -36 -1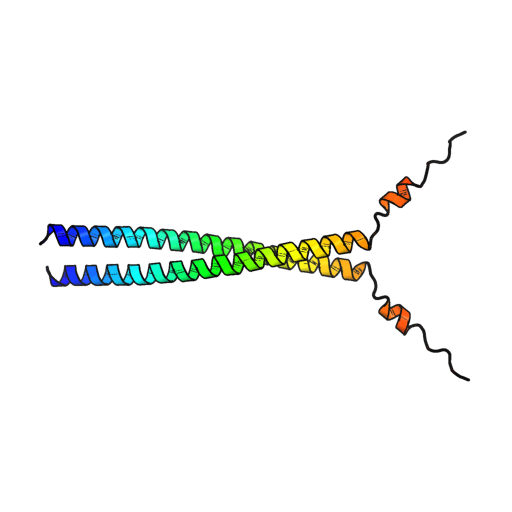1.094 1 89.69 6 ASN B C 1
ATOM 620 O O . ASN B 1 6 ? -1.238 -34.938 -10.891 1 89.69 6 ASN B O 1
ATOM 624 N N . ASP B 1 7 ? 0.123 -36.562 -10.211 1 93.12 7 ASP B N 1
ATOM 625 C CA . ASP B 1 7 ? 0.368 -35.969 -8.914 1 93.12 7 ASP B CA 1
ATOM 626 C C . ASP B 1 7 ? 1.094 -34.625 -9.062 1 93.12 7 ASP B C 1
ATOM 628 O O . ASP B 1 7 ? 0.78 -33.656 -8.367 1 93.12 7 ASP B O 1
ATOM 632 N N . ARG B 1 8 ? 2.049 -34.594 -9.922 1 93.44 8 ARG B N 1
ATOM 633 C CA . ARG B 1 8 ? 2.807 -33.375 -10.188 1 93.44 8 ARG B CA 1
ATOM 634 C C . ARG B 1 8 ? 1.91 -32.281 -10.773 1 93.44 8 ARG B C 1
ATOM 636 O O . ARG B 1 8 ? 2.018 -31.125 -10.391 1 93.44 8 ARG B O 1
ATOM 643 N N . LEU B 1 9 ? 1.071 -32.688 -11.656 1 93.94 9 LEU B N 1
ATOM 644 C CA . LEU B 1 9 ? 0.124 -31.75 -12.266 1 93.94 9 LEU B CA 1
ATOM 645 C C . LEU B 1 9 ? -0.814 -31.156 -11.219 1 93.94 9 LEU B C 1
ATOM 647 O O . LEU B 1 9 ? -1.067 -29.953 -11.219 1 93.94 9 LEU B O 1
ATOM 651 N N . GLU B 1 10 ? -1.319 -31.984 -10.367 1 95.06 10 GLU B N 1
ATOM 652 C CA . GLU B 1 10 ? -2.229 -31.562 -9.312 1 95.06 10 GLU B CA 1
ATOM 653 C C . GLU B 1 10 ? -1.544 -30.594 -8.352 1 95.06 10 GLU B C 1
ATOM 655 O O . GLU B 1 10 ? -2.141 -29.594 -7.93 1 95.06 10 GLU B O 1
ATOM 660 N N . THR B 1 11 ? -0.342 -30.906 -8.125 1 97.19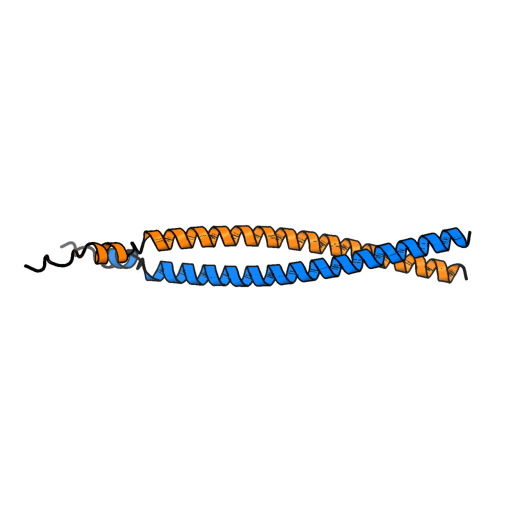 11 THR B N 1
ATOM 661 C CA . THR B 1 11 ? 0.431 -30.062 -7.227 1 97.19 11 THR B CA 1
ATOM 662 C C . THR B 1 11 ? 0.656 -28.688 -7.848 1 97.19 11 THR B C 1
ATOM 664 O O . THR B 1 11 ? 0.457 -27.656 -7.191 1 97.19 11 THR B O 1
ATOM 667 N N . LEU B 1 12 ? 1.064 -28.641 -9.117 1 97.69 12 LEU B N 1
ATOM 668 C CA . LEU B 1 12 ? 1.295 -27.375 -9.828 1 97.69 12 LEU B CA 1
ATOM 669 C C . LEU B 1 12 ? 0.015 -26.547 -9.898 1 97.69 12 LEU B C 1
ATOM 671 O O . LEU B 1 12 ? 0.047 -25.328 -9.711 1 97.69 12 LEU B O 1
ATOM 675 N N . GLU B 1 13 ? -1.059 -27.156 -10.125 1 97.88 13 GLU B N 1
ATOM 676 C CA . GLU B 1 13 ? -2.348 -26.484 -10.211 1 97.88 13 GLU B CA 1
ATOM 677 C C . GLU B 1 13 ? -2.742 -25.875 -8.867 1 97.88 13 GLU B C 1
ATOM 679 O O . GLU B 1 13 ? -3.236 -24.75 -8.812 1 97.88 13 GLU B O 1
ATOM 684 N N . SER B 1 14 ? -2.551 -26.609 -7.82 1 98.5 14 SER B N 1
ATOM 685 C CA . SER B 1 14 ? -2.854 -26.125 -6.477 1 98.5 14 SER B CA 1
ATOM 686 C C . SER B 1 14 ? -1.982 -24.922 -6.113 1 98.5 14 SER B C 1
ATOM 688 O O . SER B 1 14 ? -2.482 -23.922 -5.605 1 98.5 14 SER B O 1
ATOM 690 N N . ARG B 1 15 ? -0.68 -25.031 -6.398 1 98.56 15 ARG B N 1
ATOM 691 C CA . ARG B 1 15 ? 0.25 -23.938 -6.117 1 98.56 15 ARG B CA 1
ATOM 692 C C . ARG B 1 15 ? -0.111 -22.688 -6.918 1 98.56 15 ARG B C 1
ATOM 694 O O . ARG B 1 15 ? -0.034 -21.562 -6.398 1 98.56 15 ARG B O 1
ATOM 701 N N . LEU B 1 16 ? -0.466 -22.875 -8.078 1 98.62 16 LEU B N 1
ATOM 702 C CA . LEU B 1 16 ? -0.868 -21.766 -8.922 1 98.62 16 LEU B CA 1
ATOM 703 C C . LEU B 1 16 ? -2.137 -21.109 -8.391 1 98.62 16 LEU B C 1
ATOM 705 O O . LEU B 1 16 ? -2.225 -19.875 -8.328 1 98.62 16 LEU B O 1
ATOM 709 N N . ALA B 1 17 ? -3.09 -21.906 -8.016 1 98.69 17 ALA B N 1
ATOM 710 C CA . ALA B 1 17 ? -4.336 -21.391 -7.457 1 98.69 17 ALA B CA 1
ATOM 711 C C . ALA B 1 17 ? -4.07 -20.547 -6.215 1 98.69 17 ALA B C 1
ATOM 713 O O . ALA B 1 17 ? -4.641 -19.469 -6.059 1 98.69 17 ALA B O 1
ATOM 714 N N . PHE B 1 18 ? -3.26 -21.016 -5.387 1 98.75 18 PHE B N 1
ATOM 715 C CA . PHE B 1 18 ? -2.906 -20.297 -4.168 1 98.75 18 PHE B CA 1
ATOM 716 C C . PHE B 1 18 ? -2.197 -18.984 -4.5 1 98.75 18 PHE B C 1
ATOM 718 O O . PHE B 1 18 ? -2.504 -17.938 -3.916 1 98.75 18 PHE B O 1
ATOM 725 N N . ALA B 1 19 ? -1.268 -19.047 -5.398 1 98.75 19 ALA B N 1
ATOM 726 C CA . ALA B 1 19 ? -0.513 -17.859 -5.797 1 98.75 19 ALA B CA 1
ATOM 727 C C . ALA B 1 19 ? -1.431 -16.797 -6.414 1 98.75 19 ALA B C 1
ATOM 729 O O . ALA B 1 19 ? -1.311 -15.609 -6.113 1 98.75 19 ALA B O 1
ATOM 730 N N . GLU B 1 20 ? -2.336 -17.234 -7.168 1 98.62 20 GLU B N 1
ATOM 731 C CA . GLU B 1 20 ? -3.271 -16.328 -7.809 1 98.62 20 GLU B CA 1
ATOM 732 C C . GLU B 1 20 ? -4.215 -15.688 -6.785 1 98.62 20 GLU B C 1
ATOM 734 O O . GLU B 1 20 ? -4.551 -14.508 -6.895 1 98.62 20 GLU B O 1
ATOM 739 N N . TYR B 1 21 ? -4.602 -16.422 -5.863 1 98.88 21 TYR B N 1
ATOM 740 C CA . TYR B 1 21 ? -5.398 -15.898 -4.762 1 98.88 21 TYR B CA 1
ATOM 741 C C . TYR B 1 21 ? -4.621 -14.852 -3.977 1 98.88 21 TYR B C 1
ATOM 743 O O . TYR B 1 21 ? -5.16 -13.805 -3.623 1 98.88 21 TYR B O 1
ATOM 751 N N . THR B 1 22 ? -3.396 -15.141 -3.689 1 98.88 22 THR B N 1
ATOM 752 C CA . THR B 1 22 ? -2.525 -14.227 -2.961 1 98.88 22 THR B CA 1
ATOM 753 C C . THR B 1 22 ? -2.342 -12.93 -3.734 1 98.88 22 THR B C 1
ATOM 755 O O . THR B 1 22 ? -2.357 -11.844 -3.146 1 98.88 22 THR B O 1
ATOM 758 N N . VAL B 1 23 ? -2.115 -13.055 -5.035 1 98.88 23 VAL B N 1
ATOM 759 C CA . VAL B 1 23 ? -1.998 -11.883 -5.898 1 98.88 23 VAL B CA 1
ATOM 760 C C . VAL B 1 23 ? -3.232 -11 -5.738 1 98.88 23 VAL B C 1
ATOM 762 O O . VAL B 1 23 ? -3.115 -9.781 -5.598 1 98.88 23 VAL B O 1
ATOM 765 N N . GLU B 1 24 ? -4.379 -11.594 -5.695 1 98.75 24 GLU B N 1
ATOM 766 C CA . GLU B 1 24 ? -5.625 -10.852 -5.551 1 98.75 24 GLU B CA 1
ATOM 767 C C . GLU B 1 24 ? -5.691 -10.141 -4.199 1 98.75 24 GLU B C 1
ATOM 769 O O . GLU B 1 24 ? -6.055 -8.961 -4.129 1 98.75 24 GLU B O 1
ATOM 774 N N . GLN B 1 25 ? -5.32 -10.789 -3.217 1 98.88 25 GLN B N 1
ATOM 775 C CA . GLN B 1 25 ? -5.328 -10.219 -1.875 1 98.88 25 GLN B CA 1
ATOM 776 C C . GLN B 1 25 ? -4.359 -9.039 -1.775 1 98.88 25 GLN B C 1
ATOM 778 O O . GLN B 1 25 ? -4.695 -7.996 -1.215 1 98.88 25 GLN B O 1
ATOM 783 N N . LEU B 1 26 ? -3.244 -9.258 -2.316 1 98.88 26 LEU B N 1
ATOM 784 C CA . LEU B 1 26 ? -2.23 -8.211 -2.275 1 98.88 26 LEU B CA 1
ATOM 785 C C . LEU B 1 26 ? -2.65 -7.012 -3.121 1 98.88 26 LEU B C 1
ATOM 787 O O . LEU B 1 26 ? -2.398 -5.863 -2.75 1 98.88 26 LEU B O 1
ATOM 791 N N . ASN B 1 27 ? -3.256 -7.281 -4.203 1 98.88 27 ASN B N 1
ATOM 792 C CA . ASN B 1 27 ? -3.795 -6.203 -5.023 1 98.88 27 ASN B CA 1
ATOM 793 C C . ASN B 1 27 ? -4.824 -5.379 -4.258 1 98.88 27 ASN B C 1
ATOM 795 O O . ASN B 1 27 ? -4.824 -4.148 -4.332 1 98.88 27 ASN B O 1
ATOM 799 N N . ASP B 1 28 ? -5.684 -5.977 -3.553 1 98.88 28 ASP B N 1
ATOM 800 C CA . ASP B 1 28 ? -6.672 -5.293 -2.721 1 98.88 28 ASP B CA 1
ATOM 801 C C . ASP B 1 28 ? -5.992 -4.434 -1.657 1 98.88 28 ASP B C 1
ATOM 803 O O . ASP B 1 28 ? -6.418 -3.305 -1.4 1 98.88 28 ASP B O 1
ATOM 807 N N . GLU B 1 29 ? -4.988 -4.953 -1.074 1 98.88 29 GLU B N 1
ATOM 808 C CA . GLU B 1 29 ? -4.246 -4.238 -0.042 1 98.88 29 GLU B CA 1
ATOM 809 C C . GLU B 1 29 ? -3.557 -3.004 -0.614 1 98.88 29 GLU B C 1
ATOM 811 O O . GLU B 1 29 ? -3.611 -1.925 -0.019 1 98.88 29 GLU B O 1
ATOM 816 N N . VAL B 1 30 ? -2.926 -3.15 -1.747 1 98.94 30 VAL B N 1
ATOM 817 C CA . VAL B 1 30 ? -2.262 -2.035 -2.414 1 98.94 30 VAL B CA 1
ATOM 818 C C . VAL B 1 30 ? -3.275 -0.931 -2.707 1 98.94 30 VAL B C 1
ATOM 820 O O . VAL B 1 30 ? -2.99 0.251 -2.498 1 98.94 30 VAL B O 1
ATOM 823 N N . THR B 1 31 ? -4.426 -1.308 -3.121 1 98.88 31 THR B N 1
ATOM 824 C CA . THR B 1 31 ? -5.48 -0.354 -3.449 1 98.88 31 THR B CA 1
ATOM 825 C C . THR B 1 31 ? -5.977 0.36 -2.195 1 98.88 31 THR B C 1
ATOM 827 O O . THR B 1 31 ? -6.133 1.582 -2.191 1 98.88 31 THR B O 1
ATOM 830 N N . THR B 1 32 ? -6.18 -0.37 -1.152 1 98.88 32 THR B N 1
ATOM 831 C CA . THR B 1 32 ? -6.66 0.176 0.114 1 98.88 32 THR B CA 1
ATOM 832 C C . THR B 1 32 ? -5.641 1.146 0.702 1 98.88 32 THR B C 1
ATOM 834 O O . THR B 1 32 ? -5.988 2.268 1.08 1 98.88 32 THR B O 1
ATOM 837 N N . GLN B 1 33 ? -4.41 0.71 0.689 1 98.88 33 GLN B N 1
ATOM 838 C CA . GLN B 1 33 ? -3.346 1.575 1.188 1 98.88 33 GLN B CA 1
ATOM 839 C C . GLN B 1 33 ? -3.191 2.816 0.314 1 98.88 33 GLN B C 1
ATOM 841 O O . GLN B 1 33 ? -2.949 3.914 0.822 1 98.88 33 GLN B O 1
ATOM 846 N N . GLY B 1 34 ? -3.32 2.607 -0.964 1 98.88 34 GLY B N 1
ATOM 847 C CA . GLY B 1 34 ? -3.275 3.74 -1.875 1 98.88 34 GLY B CA 1
ATOM 848 C C . GLY B 1 34 ? -4.324 4.793 -1.573 1 98.88 34 GLY B C 1
ATOM 849 O O . GLY B 1 34 ? -4.035 5.988 -1.586 1 98.88 34 GLY B O 1
ATOM 850 N N . ARG B 1 35 ? -5.492 4.402 -1.241 1 98.88 35 ARG B N 1
ATOM 851 C CA . ARG B 1 35 ? -6.57 5.316 -0.882 1 98.88 35 ARG B CA 1
ATOM 852 C C . ARG B 1 35 ? -6.27 6.031 0.431 1 98.88 35 ARG B C 1
ATOM 854 O O . ARG B 1 35 ? -6.527 7.23 0.566 1 98.88 35 ARG B O 1
ATOM 861 N N . GLU B 1 36 ? -5.758 5.281 1.316 1 98.88 36 GLU B N 1
ATOM 862 C CA . GLU B 1 36 ? -5.391 5.863 2.605 1 98.88 36 GLU B CA 1
ATOM 863 C C . GLU B 1 36 ? -4.293 6.91 2.445 1 98.88 36 GLU B C 1
ATOM 865 O O . GLU B 1 36 ? -4.336 7.965 3.082 1 98.88 36 GLU B O 1
ATOM 870 N N . LEU B 1 37 ? -3.346 6.613 1.652 1 98.94 37 LEU B N 1
ATOM 871 C CA . LEU B 1 37 ? -2.262 7.543 1.365 1 98.94 37 LEU B CA 1
ATOM 872 C C . LEU B 1 37 ? -2.805 8.852 0.806 1 98.94 37 LEU B C 1
ATOM 874 O O . LEU B 1 37 ? -2.416 9.938 1.255 1 98.94 37 LEU B O 1
ATOM 878 N N . ASP B 1 38 ? -3.732 8.68 -0.087 1 98.81 38 ASP B N 1
ATOM 879 C CA . ASP B 1 38 ? -4.336 9.859 -0.698 1 98.81 38 ASP B CA 1
ATOM 880 C C . ASP B 1 38 ? -5.07 10.703 0.343 1 98.81 38 ASP B C 1
ATOM 882 O O . ASP B 1 38 ? -4.961 11.93 0.343 1 98.81 38 ASP B O 1
ATOM 886 N N . ARG B 1 39 ? -5.75 10.078 1.18 1 98.88 39 ARG B N 1
ATOM 887 C CA . ARG B 1 39 ? -6.504 10.75 2.232 1 98.88 39 ARG B CA 1
ATOM 888 C C . ARG B 1 39 ? -5.574 11.492 3.186 1 98.88 39 ARG B C 1
ATOM 890 O O . ARG B 1 39 ? -5.828 12.641 3.541 1 98.88 39 ARG B O 1
ATOM 897 N N . LEU B 1 40 ? -4.516 10.891 3.525 1 98.88 40 LEU B N 1
ATOM 898 C CA . LEU B 1 40 ? -3.584 11.484 4.477 1 98.88 40 LEU B CA 1
ATOM 899 C C . LEU B 1 40 ? -2.844 12.656 3.848 1 98.88 40 LEU B C 1
ATOM 901 O O . LEU B 1 40 ? -2.594 13.664 4.512 1 98.88 40 LEU B O 1
ATOM 905 N N . LYS B 1 41 ? -2.543 12.555 2.594 1 98.88 41 LYS B N 1
ATOM 906 C CA . LYS B 1 41 ? -1.897 13.656 1.886 1 98.88 41 LYS B CA 1
ATOM 907 C C . LYS B 1 41 ? -2.807 14.883 1.828 1 98.88 41 LYS B C 1
ATOM 909 O O . LYS B 1 41 ? -2.346 16.016 2.006 1 98.88 41 LYS B O 1
ATOM 914 N N . HIS B 1 42 ? -4.043 14.625 1.638 1 98.81 42 HIS B N 1
ATOM 915 C CA . HIS B 1 42 ? -5.016 15.711 1.639 1 98.81 42 HIS B CA 1
ATOM 916 C C . HIS B 1 42 ? -5.129 16.344 3.018 1 98.81 42 HIS B C 1
ATOM 918 O O . HIS B 1 42 ? -5.176 17.578 3.137 1 98.81 42 HIS B O 1
ATOM 924 N N . GLN B 1 43 ? -5.141 15.555 4.004 1 98.81 43 GLN B N 1
ATOM 925 C CA . GLN B 1 43 ? -5.215 16.047 5.379 1 98.81 43 GLN B CA 1
ATOM 926 C C . GLN B 1 43 ? -4 16.891 5.723 1 98.81 43 GLN B C 1
ATOM 928 O O . GLN B 1 43 ? -4.133 17.938 6.375 1 98.81 43 GLN B O 1
ATOM 933 N N . ILE B 1 44 ? -2.875 16.484 5.305 1 98.81 44 ILE B N 1
ATOM 934 C CA . ILE B 1 44 ? -1.648 17.234 5.547 1 98.81 44 ILE B CA 1
ATOM 935 C C . ILE B 1 44 ? -1.743 18.594 4.879 1 98.81 44 ILE B C 1
ATOM 937 O O . ILE B 1 44 ? -1.416 19.625 5.488 1 98.81 44 ILE B O 1
ATOM 941 N N . GLN B 1 45 ? -2.273 18.562 3.717 1 98.62 45 GLN B N 1
ATOM 942 C CA . GLN B 1 45 ? -2.418 19.828 2.992 1 98.62 45 GLN B CA 1
ATOM 943 C C . GLN B 1 45 ? -3.365 20.766 3.723 1 98.62 45 GLN B C 1
ATOM 945 O O . GLN B 1 45 ? -3.09 21.969 3.836 1 98.62 45 GLN B O 1
ATOM 950 N N . LEU B 1 46 ? -4.422 20.297 4.203 1 98.38 46 LEU B N 1
ATOM 951 C CA . LEU B 1 46 ? -5.379 21.094 4.957 1 98.38 46 LEU B CA 1
ATOM 952 C C . LEU B 1 46 ? -4.738 21.672 6.219 1 98.38 46 LEU B C 1
ATOM 9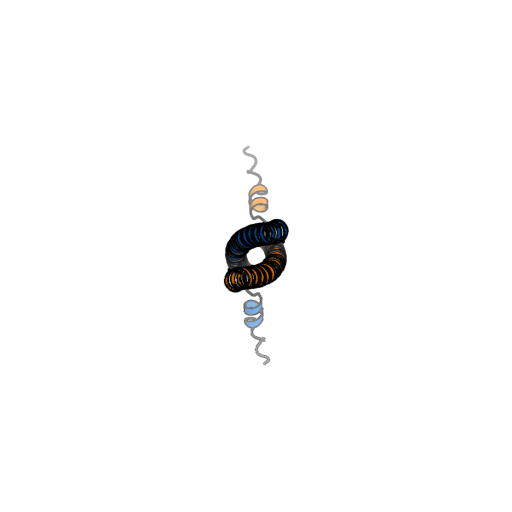54 O O . LEU B 1 46 ? -4.945 22.828 6.559 1 98.38 46 LEU B O 1
ATOM 958 N N . LEU B 1 47 ? -3.904 20.906 6.875 1 97.5 47 LEU B N 1
ATOM 959 C CA . LEU B 1 47 ? -3.242 21.328 8.102 1 97.5 47 LEU B CA 1
ATOM 960 C C . LEU B 1 47 ? -2.18 22.375 7.812 1 97.5 47 LEU B C 1
ATOM 962 O O . LEU B 1 47 ? -2.035 23.344 8.57 1 97.5 47 LEU B O 1
ATOM 966 N N . VAL B 1 48 ? -1.529 22.109 6.746 1 96.56 48 VAL B N 1
ATOM 967 C CA . VAL B 1 48 ? -0.513 23.062 6.336 1 96.56 48 VAL B CA 1
ATOM 968 C C . VAL B 1 48 ? -1.172 24.406 6.008 1 96.56 48 VAL B C 1
ATOM 970 O O . VAL B 1 48 ? -0.703 25.469 6.445 1 96.56 48 VAL B O 1
ATOM 973 N N . ASP B 1 49 ? -2.279 24.422 5.32 1 95.75 49 ASP B N 1
ATOM 974 C CA . ASP B 1 49 ? -3.033 25.625 4.961 1 95.75 49 ASP B CA 1
ATOM 975 C C . ASP B 1 49 ? -3.539 26.344 6.207 1 95.75 49 ASP B C 1
ATOM 977 O O . ASP B 1 49 ? -3.455 27.578 6.297 1 95.75 49 ASP B O 1
ATOM 981 N N . LYS B 1 50 ? -3.99 25.625 7.141 1 94.94 50 LYS B N 1
ATOM 982 C CA . LYS B 1 50 ? -4.48 26.188 8.391 1 94.94 50 LYS B CA 1
ATOM 983 C C . LYS B 1 50 ? -3.348 26.844 9.188 1 94.94 50 LYS B C 1
ATOM 985 O O . LYS B 1 50 ? -3.506 27.938 9.711 1 94.94 50 LYS B O 1
ATOM 990 N N . LEU B 1 51 ? -2.262 26.203 9.281 1 90.81 51 LEU B N 1
ATOM 991 C CA . LEU B 1 51 ? -1.104 26.719 10 1 90.81 51 LEU B CA 1
ATOM 992 C C . LEU B 1 51 ? -0.613 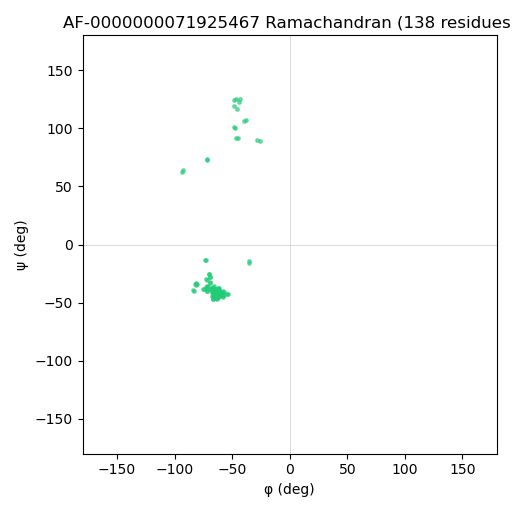28.016 9.359 1 90.81 51 LEU B C 1
ATOM 994 O O . LEU B 1 51 ? -0.242 28.969 10.062 1 90.81 51 LEU B O 1
ATOM 998 N N . GLN B 1 52 ? -0.673 28.062 8.102 1 89.62 52 GLN B N 1
ATOM 999 C CA . GLN B 1 52 ? -0.237 29.234 7.359 1 89.62 52 GLN B CA 1
ATOM 1000 C C . GLN B 1 52 ? -1.196 30.406 7.57 1 89.62 52 GLN B C 1
ATOM 1002 O O . GLN B 1 52 ? -0.781 31.562 7.562 1 89.62 52 GLN B O 1
ATOM 1007 N N . SER B 1 53 ? -2.459 30.156 7.902 1 87.44 53 SER B N 1
ATOM 1008 C CA . SER B 1 53 ? -3.473 31.188 8.094 1 87.44 53 SER B CA 1
ATOM 1009 C C . SER B 1 53 ? -3.385 31.797 9.492 1 87.44 53 SER B C 1
ATOM 1011 O O . SER B 1 53 ? -3.723 32.969 9.688 1 87.44 53 SER B O 1
ATOM 1013 N N . VAL B 1 54 ? -3.039 31.172 10.602 1 81.88 54 VAL B N 1
ATOM 1014 C CA . VAL B 1 54 ? -2.953 31.641 11.977 1 81.88 54 VAL B CA 1
ATOM 1015 C C . VAL B 1 54 ? -1.608 32.312 12.211 1 81.88 54 VAL B C 1
ATOM 1017 O O . VAL B 1 54 ? -1.479 33.156 13.102 1 81.88 54 VAL B O 1
ATOM 1020 N N . GLN B 1 55 ? -0.604 31.984 11.805 1 65.7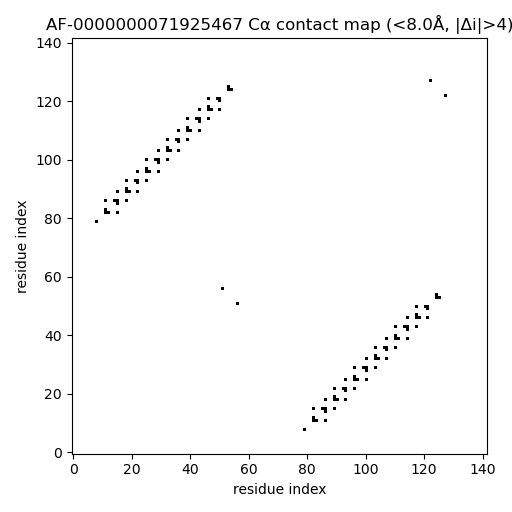5 55 GLN B N 1
ATOM 1021 C CA . GLN B 1 55 ? 0.692 32.625 11.938 1 65.75 55 GLN B CA 1
ATOM 1022 C C . GLN B 1 55 ? 0.963 33.562 10.758 1 65.75 55 GLN B C 1
ATOM 1024 O O . GLN B 1 55 ? 1.721 33.219 9.852 1 65.75 55 GLN B O 1
ATOM 1029 N N . PRO B 1 56 ? 0.078 34.656 10.672 1 58.22 56 PRO B N 1
ATOM 1030 C CA . PRO B 1 56 ? 0.415 35.5 9.539 1 58.22 56 PRO B CA 1
ATOM 1031 C C . PRO B 1 56 ? 1.903 35.844 9.484 1 58.22 56 PRO B C 1
ATOM 1033 O O . PRO B 1 56 ? 2.582 35.844 10.516 1 58.22 56 PRO B O 1
ATOM 1036 N N . SER B 1 57 ? 2.582 35.5 8.516 1 55.56 57 SER B N 1
ATOM 1037 C CA . SER B 1 57 ? 3.988 35.781 8.273 1 55.56 57 SER B CA 1
ATOM 1038 C C . SER B 1 57 ? 4.395 37.094 8.961 1 55.56 57 SER B C 1
ATOM 1040 O O . SER B 1 57 ? 3.783 38.125 8.742 1 55.56 57 SER B O 1
ATOM 1042 N N . GLN B 1 58 ? 4.867 37.125 10.242 1 49.53 58 GLN B N 1
ATOM 1043 C CA . GLN B 1 58 ? 5.68 38.219 10.742 1 49.53 58 GLN B CA 1
ATOM 1044 C C . GLN B 1 58 ? 6.605 38.75 9.648 1 49.53 58 GLN B C 1
ATOM 1046 O O . GLN B 1 58 ? 7.352 39.719 9.875 1 49.53 58 GLN B O 1
ATOM 1051 N N . ILE B 1 59 ? 6.82 38.125 8.633 1 49.44 59 ILE B N 1
ATOM 1052 C CA . ILE B 1 59 ? 7.699 38.688 7.613 1 49.44 59 ILE B CA 1
ATOM 1053 C C . ILE B 1 59 ? 7.059 39.938 7.004 1 49.44 59 ILE B C 1
ATOM 1055 O O . ILE B 1 59 ? 7.758 40.844 6.594 1 49.44 59 ILE B O 1
ATOM 1059 N N . ALA B 1 60 ? 5.809 40 6.836 1 50 60 ALA B N 1
ATOM 1060 C CA . ALA B 1 60 ? 5.215 41.25 6.34 1 50 60 ALA B CA 1
ATOM 1061 C C . ALA B 1 60 ? 5.309 42.344 7.387 1 50 60 ALA B C 1
ATOM 1063 O O . ALA B 1 60 ? 5.395 43.531 7.043 1 50 60 ALA B O 1
ATOM 1064 N N . SER B 1 61 ? 5.328 42.062 8.562 1 49.19 61 SER B N 1
ATOM 1065 C CA . SER B 1 61 ? 5.461 43.125 9.562 1 49.19 61 SER B CA 1
ATOM 1066 C C . SER B 1 61 ? 6.879 43.688 9.586 1 49.19 61 SER B C 1
ATOM 1068 O O . SER B 1 61 ? 7.082 44.875 9.891 1 49.19 61 SER B O 1
ATOM 1070 N N . MET B 1 62 ? 7.898 42.812 9.414 1 49.59 62 MET B N 1
ATOM 1071 C CA . MET B 1 62 ? 9.25 43.375 9.414 1 49.59 62 MET B CA 1
ATOM 1072 C C . MET B 1 62 ? 9.508 44.156 8.133 1 49.59 62 MET B C 1
ATOM 1074 O O . MET B 1 62 ? 10.461 44.938 8.055 1 49.59 62 MET B O 1
ATOM 1078 N N . ALA B 1 63 ? 8.906 43.781 7.035 1 50.72 63 ALA B N 1
ATOM 1079 C CA . ALA B 1 63 ? 9.125 44.531 5.809 1 50.72 63 ALA B CA 1
ATOM 1080 C C . ALA B 1 63 ? 8.484 45.906 5.898 1 50.72 63 ALA B C 1
ATOM 1082 O O . ALA B 1 63 ? 8.867 46.844 5.172 1 50.72 63 ALA B O 1
ATOM 1083 N N . GLU B 1 64 ? 7.418 45.969 6.594 1 49.34 64 GLU B N 1
ATOM 1084 C CA . GLU B 1 64 ? 6.805 47.281 6.711 1 49.34 64 GLU B CA 1
ATOM 1085 C C . GLU B 1 64 ? 7.613 48.188 7.633 1 49.34 64 GLU B C 1
ATOM 1087 O O . GLU B 1 64 ? 7.277 49.375 7.809 1 49.34 64 GLU B O 1
ATOM 1092 N N . GLU B 1 65 ? 8.5 47.562 8.336 1 50.72 65 GLU B N 1
ATOM 1093 C CA . GLU B 1 65 ? 9.312 48.562 9.023 1 50.72 65 GLU B CA 1
ATOM 1094 C C . GLU B 1 65 ? 10.234 49.281 8.047 1 50.72 65 GLU B C 1
ATOM 1096 O O . GLU B 1 65 ? 11.141 48.688 7.469 1 50.72 65 GLU B O 1
ATOM 1101 N N . THR B 1 66 ? 9.695 50.156 7.215 1 53.84 66 THR B N 1
ATOM 1102 C CA . THR B 1 66 ? 10.391 51.094 6.344 1 53.84 66 THR B CA 1
ATOM 1103 C C . THR B 1 66 ? 11.609 51.688 7.055 1 53.84 66 THR B C 1
ATOM 1105 O O . THR B 1 66 ? 11.5 52.156 8.188 1 53.84 66 THR B O 1
ATOM 1108 N N . PRO B 1 67 ? 12.805 51.281 6.707 1 54.38 67 PRO B N 1
ATOM 1109 C CA . PRO B 1 67 ? 13.961 51.969 7.309 1 54.38 67 PRO B CA 1
ATOM 1110 C C . PRO B 1 67 ? 13.797 53.469 7.344 1 54.38 67 PRO B C 1
ATOM 1112 O O . PRO B 1 67 ? 13.102 54.062 6.5 1 54.38 67 PRO B O 1
ATOM 1115 N N . PRO B 1 68 ? 13.93 54.094 8.594 1 51.88 68 PRO B N 1
ATOM 1116 C CA . PRO B 1 68 ? 13.789 55.531 8.688 1 51.88 68 PRO B CA 1
ATOM 1117 C C . PRO B 1 68 ? 14.617 56.281 7.641 1 51.88 68 PRO B C 1
ATOM 1119 O O . PRO B 1 68 ? 15.641 55.75 7.18 1 51.88 68 PRO B O 1
ATOM 1122 N N . PRO B 1 69 ? 14.078 57.094 6.844 1 48.03 69 PRO B N 1
ATOM 1123 C CA . PRO B 1 69 ? 14.781 57.906 5.828 1 48.03 69 PRO B CA 1
ATOM 1124 C C . PRO B 1 69 ? 16.031 58.562 6.375 1 48.03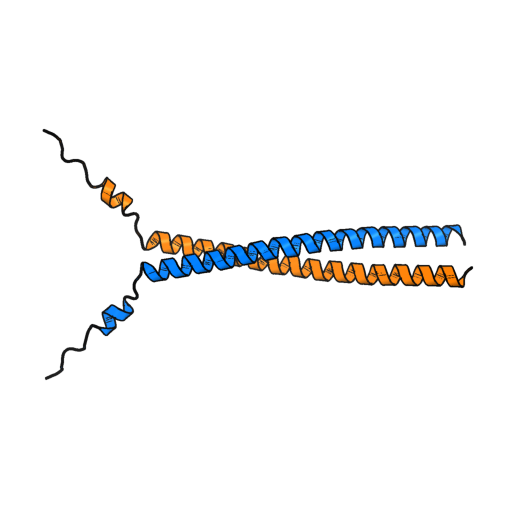 69 PRO B C 1
ATOM 1126 O O . PRO B 1 69 ? 16.062 58.969 7.535 1 48.03 69 PRO B O 1
ATOM 1129 N N . HIS B 1 70 ? 17.125 57.844 6.223 1 56.34 70 HIS B N 1
ATOM 1130 C CA . HIS B 1 70 ? 18.359 58.5 6.633 1 56.34 70 HIS B CA 1
ATOM 1131 C C . HIS B 1 70 ? 18.453 59.906 6.062 1 56.34 70 HIS B C 1
ATOM 1133 O O . HIS B 1 70 ? 18.438 60.094 4.844 1 56.34 70 HIS B O 1
ATOM 1139 N N . TYR B 1 71 ? 18.203 61.094 6.68 1 39.66 71 TYR B N 1
ATOM 1140 C CA . TYR B 1 71 ? 18.609 62.469 6.332 1 39.66 71 TYR B CA 1
ATOM 1141 C C . TYR B 1 71 ? 20.109 62.625 6.5 1 39.66 71 TYR B C 1
ATOM 1143 O O . TYR B 1 71 ? 20.734 62 7.352 1 39.66 71 TYR B O 1
#

Foldseek 3Di:
DVVVVVVVVVVVVVVVVVVVVVVVVVVVVVVVVVVVVVVVVVVVVVVVVVVCVVPPPCVVVVVVPPPPPDD/DVVVVVVVVVVVVVVVVVVVVVVVVVVVVVVVVVVVVVVVVVVVVVVVVVVCVVPPPCVVVVVVPPPDPDD

Secondary structure (DSSP, 8-state):
-HHHHHHHHHHHHHHHHHHHHHHHHHHHHHHHHHHHHHHHHHHHHHHHHHHHHHS--HHHHHHSS------/-HHHHHHHHHHHHHHHHHHHHHHHHHHHHHHHHHHHHHHHHHHHHHHHHHHHHHS--HHHHHHSS------

Organism: Aeromonas hydrophila subsp. hydrophila (strain ATCC 7966 / DSM 30187 / BCRC 13018 / CCUG 14551 / JCM 1027 / KCTC 2358 / NCIMB 9240 / NCTC 8049) (NCBI:txid380703)

Sequence (142 aa):
MSQQLNDRLETLESRLAFAEYTVEQLNDEVTTQGRELDRLKHQIQLLVDKLQSVQPSQIASMAEETPPPHYMSQQLNDRLETLESRLAFAEYTVEQLNDEVTTQGRELDRLKHQIQLLVDKLQSVQPSQIASMAEETPPPHY

InterPro domains:
  IPR007236 SlyX [MF_00715] (4-71)
  IPR007236 SlyX [PF04102] (6-71)
  IPR007236 SlyX [PTHR36508] (2-71)

pLDDT: mean 85.14, std 19.65, range [38.97, 98.94]

Radius of gyration: 31.51 Å; Cα contacts (8 Å, |Δi|>4): 64; chains: 2; bounding box: 42×106×70 Å

Solvent-accessible surface area (backbone atoms only — not comparable to full-atom values): 7945 Å² total; per-residue (Å²): 114,69,65,60,52,50,52,51,50,53,49,45,51,51,54,31,52,52,32,50,51,49,36,52,52,40,50,52,49,44,51,52,51,50,51,50,46,53,52,50,53,51,50,42,49,54,50,53,54,50,48,55,66,74,53,58,64,64,62,60,59,60,63,64,55,62,74,75,79,82,128,115,69,65,60,52,50,50,50,50,54,49,47,51,50,54,31,53,52,32,50,52,48,36,50,53,40,51,51,48,43,52,52,51,49,51,50,46,53,52,50,54,52,50,41,50,53,48,52,54,51,48,55,65,72,54,61,64,64,62,61,60,60,62,64,54,63,76,74,79,82,129